Protein AF-A0A3D8P6G8-F1 (afdb_monomer_lite)

Sequence (131 aa):
MTSGLFSGLMAGFGCYAGSLILLLGSPNFREFLDRFSQREALALMLGVTAYLFTAGFPAGMVAEAEAEKRKSPTLLVAPTFGGMVLPMLAWFAGLEPRWPLCPLIAWVVAFAGTWIGLGIGLLLVRGWNRE

Foldseek 3Di:
DPQLQVLLQLLLVLLLQQLVCLQVLAPCNVVVLVVDDPVVSVVVVVVLSVLSSNLGNVLSSVLVVVCVVLVNCLSSCQLSPQSNVQSVVCVVVVPRDHPPCSSVVSSVRSSVRSVVSNVVSVVVSVVVVVD

Secondary structure (DSSP, 8-state):
---THHHHHHHHHHHHHHHHHHHHT-TTHHHHHTTS-HHHHHHHHHHHHHHHHHTTHHHHHHHHHHHHHHT-THHHHHHHHHHHHHHHHHHHTT--PPTTTHHHHHHHHHHHHHHHHHHHHHHHHHHHTT-

Structure (mmCIF, N/CA/C/O backbone):
data_AF-A0A3D8P6G8-F1
#
_entry.id   AF-A0A3D8P6G8-F1
#
loop_
_atom_site.group_PDB
_atom_site.id
_atom_site.type_symbol
_atom_site.label_atom_id
_atom_site.label_alt_id
_atom_site.label_comp_id
_atom_site.label_asym_id
_atom_site.label_entity_id
_atom_site.label_seq_id
_atom_site.pdbx_PDB_ins_code
_atom_site.Cartn_x
_atom_site.Cartn_y
_atom_site.Cartn_z
_atom_site.occupancy
_atom_site.B_iso_or_equiv
_atom_site.auth_seq_id
_atom_site.auth_comp_id
_atom_site.auth_asym_id
_atom_site.auth_atom_id
_atom_site.pdbx_PDB_model_num
ATOM 1 N N . MET A 1 1 ? 24.331 4.107 -7.088 1.00 48.66 1 MET A N 1
ATOM 2 C CA . MET A 1 1 ? 23.201 3.695 -6.237 1.00 48.66 1 MET A CA 1
ATOM 3 C C . MET A 1 1 ? 22.469 4.955 -5.847 1.00 48.66 1 MET A C 1
ATOM 5 O O . MET A 1 1 ? 22.856 5.604 -4.883 1.00 48.66 1 MET A O 1
ATOM 9 N N . THR A 1 2 ? 21.473 5.349 -6.630 1.00 55.78 2 THR A N 1
ATOM 10 C CA . THR A 1 2 ? 20.377 6.127 -6.057 1.00 55.78 2 THR A CA 1
ATOM 11 C C . THR A 1 2 ? 19.779 5.255 -4.959 1.00 55.78 2 THR A C 1
ATOM 13 O O . THR A 1 2 ? 19.622 4.036 -5.101 1.00 55.78 2 THR A O 1
ATOM 16 N N . SER A 1 3 ? 19.611 5.827 -3.774 1.00 67.75 3 SER A N 1
ATOM 17 C CA . SER A 1 3 ? 18.859 5.146 -2.742 1.00 67.75 3 SER A CA 1
ATOM 18 C C . SER A 1 3 ? 17.441 5.070 -3.289 1.00 67.75 3 SER A C 1
ATOM 20 O O . SER A 1 3 ? 16.790 6.104 -3.381 1.00 67.75 3 SER A O 1
ATOM 22 N N . GLY A 1 4 ? 16.941 3.874 -3.624 1.00 82.44 4 GLY A N 1
ATOM 23 C CA . GLY A 1 4 ? 15.548 3.635 -4.056 1.00 82.44 4 GLY A CA 1
ATOM 24 C C . GLY A 1 4 ? 14.466 4.094 -3.058 1.00 82.44 4 GLY A C 1
ATOM 25 O O . GLY A 1 4 ? 13.305 3.705 -3.139 1.00 82.44 4 GLY A O 1
ATOM 26 N N . LEU A 1 5 ? 14.878 4.878 -2.065 1.00 88.25 5 LEU A N 1
ATOM 27 C CA . LEU A 1 5 ? 14.138 5.553 -1.033 1.00 88.25 5 LEU A CA 1
ATOM 28 C C . LEU A 1 5 ? 13.035 6.425 -1.620 1.00 88.25 5 LEU A C 1
ATOM 30 O O . LEU A 1 5 ? 11.919 6.315 -1.140 1.00 88.25 5 LEU A O 1
ATOM 34 N N . PHE A 1 6 ? 13.287 7.256 -2.637 1.00 89.06 6 PHE A N 1
ATOM 35 C CA . PHE A 1 6 ? 12.229 8.138 -3.147 1.00 89.06 6 PHE A CA 1
ATOM 36 C C . PHE A 1 6 ? 11.067 7.332 -3.737 1.00 89.06 6 PHE A C 1
ATOM 38 O O . PHE A 1 6 ? 9.922 7.507 -3.317 1.00 89.06 6 PHE A O 1
ATOM 45 N N . SER A 1 7 ? 11.353 6.388 -4.639 1.00 90.38 7 SER A N 1
ATOM 46 C CA . SER A 1 7 ? 10.308 5.546 -5.232 1.00 90.38 7 SER A CA 1
ATOM 47 C C . SER A 1 7 ? 9.668 4.614 -4.206 1.00 90.38 7 SER A C 1
ATOM 49 O O . SER A 1 7 ? 8.457 4.402 -4.239 1.00 90.38 7 SER A O 1
ATOM 51 N N . GLY A 1 8 ? 10.452 4.100 -3.253 1.00 92.25 8 GLY A N 1
ATOM 52 C CA . GLY A 1 8 ? 9.944 3.341 -2.111 1.00 92.25 8 GLY A CA 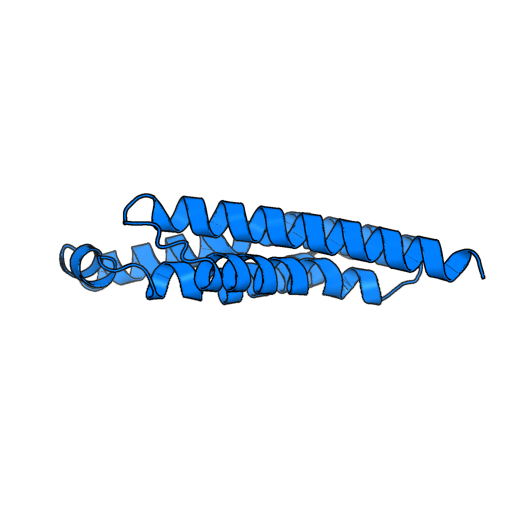1
ATOM 53 C C . GLY A 1 8 ? 8.952 4.150 -1.274 1.00 92.25 8 GLY A C 1
ATOM 54 O O . 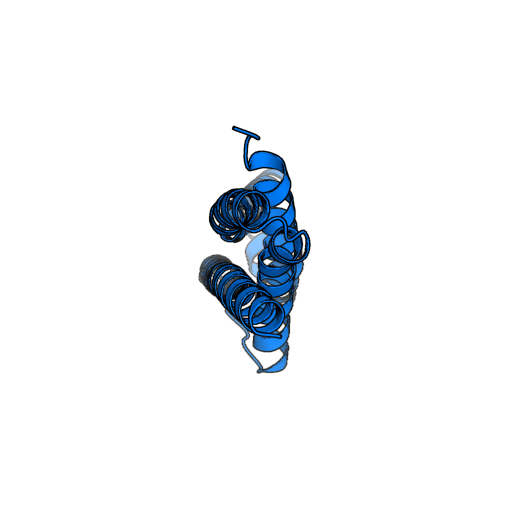GLY A 1 8 ? 7.861 3.666 -0.975 1.00 92.25 8 GLY A O 1
ATOM 55 N N . LEU A 1 9 ? 9.284 5.401 -0.940 1.00 92.75 9 LEU A N 1
ATOM 56 C CA . LEU A 1 9 ? 8.399 6.283 -0.181 1.00 92.75 9 LEU A CA 1
ATOM 57 C C . LEU A 1 9 ? 7.116 6.591 -0.965 1.00 92.75 9 LEU A C 1
ATOM 59 O O . LEU A 1 9 ? 6.026 6.502 -0.405 1.00 92.75 9 LEU A O 1
ATOM 63 N N . MET A 1 10 ? 7.226 6.900 -2.261 1.00 93.56 10 MET A N 1
ATOM 64 C CA . MET A 1 10 ? 6.068 7.180 -3.119 1.00 93.56 10 MET A CA 1
ATOM 65 C C . MET A 1 10 ? 5.124 5.979 -3.225 1.00 93.56 10 MET A C 1
ATOM 67 O O . MET A 1 10 ? 3.915 6.131 -3.044 1.00 93.56 10 MET A O 1
ATOM 71 N N . ALA A 1 11 ? 5.664 4.779 -3.449 1.00 92.88 11 ALA A N 1
ATOM 72 C CA . ALA A 1 11 ? 4.870 3.556 -3.485 1.00 92.88 11 ALA A CA 1
ATOM 73 C C . ALA A 1 11 ? 4.222 3.259 -2.122 1.00 92.88 11 ALA A C 1
ATOM 75 O O . ALA A 1 11 ? 3.060 2.854 -2.069 1.00 92.88 11 ALA A O 1
ATOM 76 N N . GLY A 1 12 ? 4.931 3.521 -1.018 1.00 93.38 12 GLY A N 1
ATOM 77 C CA . GLY A 1 12 ? 4.382 3.421 0.334 1.00 93.38 12 GLY A CA 1
ATOM 78 C C . GLY A 1 12 ? 3.210 4.377 0.579 1.00 93.38 12 GLY A C 1
ATOM 79 O O . GLY A 1 12 ? 2.174 3.958 1.097 1.00 93.38 12 GLY A O 1
ATOM 80 N N . PHE A 1 13 ? 3.315 5.635 0.138 1.00 93.44 13 PHE A N 1
ATOM 81 C CA . PHE A 1 13 ? 2.201 6.587 0.197 1.00 93.44 13 PHE A CA 1
ATOM 82 C C . PHE A 1 13 ? 1.017 6.157 -0.676 1.00 93.44 13 PHE A C 1
ATOM 84 O O . PHE A 1 13 ? -0.124 6.279 -0.234 1.00 93.44 13 PHE A O 1
ATOM 91 N N . GLY A 1 14 ? 1.270 5.613 -1.871 1.00 91.38 14 GLY A N 1
ATOM 92 C CA . GLY A 1 14 ? 0.227 5.052 -2.735 1.00 91.38 14 GLY A CA 1
ATOM 93 C C . GLY A 1 14 ? -0.534 3.906 -2.064 1.00 91.38 14 GLY A C 1
ATOM 94 O O . GLY A 1 14 ? -1.764 3.913 -2.042 1.00 91.38 14 GLY A O 1
ATOM 95 N N . CYS A 1 15 ? 0.189 2.972 -1.436 1.00 93.00 15 CYS A N 1
ATOM 96 C CA . CYS A 1 15 ? -0.397 1.892 -0.640 1.00 93.00 15 CYS A CA 1
ATOM 97 C C . CYS A 1 15 ? -1.226 2.397 0.529 1.00 93.00 15 CYS A C 1
ATOM 99 O O . CYS A 1 15 ? -2.331 1.905 0.744 1.00 93.00 15 CYS A O 1
ATOM 101 N N . TYR A 1 16 ? -0.703 3.359 1.289 1.00 93.81 16 TYR A N 1
ATOM 102 C CA . TYR A 1 16 ? -1.429 3.969 2.396 1.00 93.81 16 TYR A CA 1
ATOM 103 C C . TYR A 1 16 ? -2.731 4.615 1.907 1.00 93.81 16 TYR A C 1
ATOM 105 O O . TYR A 1 16 ? -3.802 4.284 2.413 1.00 93.81 16 TYR A O 1
ATOM 113 N N . ALA A 1 17 ? -2.652 5.471 0.884 1.00 91.62 17 ALA A N 1
ATOM 114 C CA . ALA A 1 17 ? -3.807 6.166 0.323 1.00 91.62 17 ALA A CA 1
ATOM 115 C C . ALA A 1 17 ? -4.869 5.193 -0.210 1.00 91.62 17 ALA A C 1
ATOM 117 O O . ALA A 1 17 ? -6.050 5.359 0.086 1.00 91.62 17 ALA A O 1
ATOM 118 N N . GLY A 1 18 ? -4.457 4.150 -0.940 1.00 90.38 18 GLY A N 1
ATOM 119 C CA . GLY A 1 18 ? -5.365 3.106 -1.414 1.00 90.38 18 GLY A CA 1
ATOM 120 C C . GLY A 1 18 ? -5.990 2.316 -0.265 1.00 90.38 18 GLY A C 1
ATOM 121 O O . GLY A 1 18 ? -7.199 2.142 -0.212 1.00 90.38 18 GLY A O 1
ATOM 122 N N . SER A 1 19 ? -5.180 1.866 0.691 1.00 93.38 19 SER A N 1
ATOM 123 C CA . SER A 1 19 ? -5.613 1.016 1.811 1.00 93.38 19 SER A CA 1
ATOM 124 C C . SER A 1 19 ? -6.523 1.718 2.812 1.00 93.38 19 SER A C 1
ATOM 126 O O . SER A 1 19 ? -7.327 1.061 3.477 1.00 93.38 19 SER A O 1
ATOM 128 N N . LEU A 1 20 ? -6.417 3.044 2.926 1.00 91.50 20 LEU A N 1
ATOM 129 C CA . LEU A 1 20 ? -7.291 3.841 3.781 1.00 91.50 20 LEU A CA 1
ATOM 130 C C . LEU A 1 20 ? -8.768 3.622 3.454 1.00 91.50 20 LEU A C 1
ATOM 132 O O . LEU A 1 20 ? -9.578 3.606 4.376 1.00 91.50 20 LEU A O 1
ATOM 136 N N . ILE A 1 21 ? -9.127 3.397 2.185 1.00 90.50 21 ILE A N 1
ATOM 137 C CA . ILE A 1 21 ? -10.528 3.166 1.806 1.00 90.50 21 ILE A CA 1
ATOM 138 C C . ILE A 1 21 ? -11.095 1.900 2.463 1.00 90.50 21 ILE A C 1
ATOM 140 O O . ILE A 1 21 ? -12.237 1.895 2.911 1.00 90.50 21 ILE A O 1
ATOM 144 N N . LEU A 1 22 ? -10.273 0.854 2.608 1.00 90.19 22 LEU A N 1
ATOM 145 C CA . LEU A 1 22 ? -10.663 -0.411 3.232 1.00 90.19 22 LEU A CA 1
ATOM 146 C C . LEU A 1 22 ? -10.745 -0.288 4.759 1.00 90.19 22 LEU A C 1
ATOM 148 O O . LEU A 1 22 ? -11.615 -0.897 5.377 1.00 90.19 22 LEU A O 1
ATOM 152 N N . LEU A 1 23 ? -9.868 0.521 5.365 1.00 89.31 23 LEU A N 1
ATOM 153 C CA . LEU A 1 23 ? -9.904 0.816 6.802 1.00 89.31 23 LEU A CA 1
ATOM 154 C C . LEU A 1 23 ? -11.120 1.659 7.183 1.00 89.31 23 LEU A C 1
ATOM 156 O O . LEU A 1 23 ? -11.853 1.303 8.104 1.00 89.31 23 LEU A O 1
ATOM 160 N N . LEU A 1 24 ? -11.334 2.765 6.467 1.00 87.25 24 LEU A N 1
ATOM 161 C CA . LEU A 1 24 ? -12.417 3.713 6.725 1.00 87.25 24 LEU A CA 1
ATOM 162 C C . LEU A 1 24 ? -13.783 3.153 6.318 1.00 87.25 24 LEU A C 1
ATOM 164 O O . LEU A 1 24 ? -14.786 3.504 6.933 1.00 87.25 24 LEU A O 1
ATOM 168 N N . GLY A 1 25 ? -13.818 2.269 5.320 1.00 84.69 25 GLY A N 1
ATOM 169 C CA . GLY A 1 25 ? -15.017 1.540 4.915 1.00 84.69 25 GLY A CA 1
ATOM 170 C C . GLY A 1 25 ? -15.377 0.364 5.827 1.00 84.69 25 GLY A C 1
ATOM 171 O O . GLY A 1 25 ? -16.434 -0.232 5.643 1.00 84.69 25 GLY A O 1
ATOM 172 N N . SER A 1 26 ? -14.538 0.001 6.805 1.00 87.12 26 SER A N 1
ATOM 173 C CA . SER A 1 26 ? -14.832 -1.126 7.693 1.00 87.12 26 SER A CA 1
ATOM 174 C C . SER A 1 26 ? -15.942 -0.762 8.695 1.00 87.12 26 SER A C 1
ATOM 176 O O . SER A 1 26 ? -15.781 0.196 9.459 1.00 87.12 26 SER A O 1
ATOM 178 N N . PRO A 1 27 ? -17.038 -1.542 8.780 1.00 81.50 27 PRO A N 1
ATOM 179 C CA . PRO A 1 27 ? -18.241 -1.163 9.531 1.00 81.50 27 PRO A CA 1
ATOM 180 C C . PRO A 1 27 ? -18.012 -1.007 11.041 1.00 81.50 27 PRO A C 1
ATOM 182 O O . PRO A 1 27 ? -18.707 -0.236 11.695 1.00 81.50 27 PRO A O 1
ATOM 185 N N . ASN A 1 28 ? -17.003 -1.687 11.594 1.00 88.88 28 ASN A N 1
ATOM 186 C CA . ASN A 1 28 ? -16.755 -1.724 13.039 1.00 88.88 28 ASN A CA 1
ATOM 187 C C . ASN A 1 28 ? -15.487 -0.962 13.441 1.00 88.88 28 ASN A C 1
ATOM 189 O O . ASN A 1 28 ? -15.032 -1.075 14.577 1.00 88.88 28 ASN A O 1
ATOM 193 N N . PHE A 1 29 ? -14.871 -0.218 12.520 1.00 88.31 29 PHE A N 1
ATOM 194 C CA . PHE A 1 29 ? -13.616 0.475 12.802 1.00 88.31 29 PHE A CA 1
ATOM 195 C C . PHE A 1 29 ? -13.753 1.509 13.913 1.00 88.31 29 PHE A C 1
ATOM 197 O O . PHE A 1 29 ? -12.958 1.533 14.849 1.00 88.31 29 PHE A O 1
ATOM 204 N N . ARG A 1 30 ? -14.793 2.339 13.825 1.00 85.31 30 ARG A N 1
ATOM 205 C CA . ARG A 1 30 ? -15.046 3.382 14.816 1.00 85.31 30 ARG A CA 1
ATOM 206 C C . ARG A 1 30 ? -15.364 2.787 16.185 1.00 85.31 30 ARG A C 1
ATOM 208 O O . ARG A 1 30 ? -14.733 3.164 17.161 1.00 85.31 30 ARG A O 1
ATOM 215 N N . GLU A 1 31 ? -16.247 1.790 16.223 1.00 89.31 31 GLU A N 1
ATOM 216 C CA . GLU A 1 31 ? -16.587 1.071 17.457 1.00 89.31 31 GLU A CA 1
ATOM 217 C C . GLU A 1 31 ? -15.356 0.401 18.089 1.00 89.31 31 GLU A C 1
ATOM 219 O O . GLU A 1 31 ? -15.224 0.336 19.308 1.00 89.31 31 GLU A O 1
ATOM 224 N N . PHE A 1 32 ? -14.424 -0.090 17.266 1.00 88.38 32 PHE A N 1
ATOM 225 C CA . PHE A 1 32 ? -13.164 -0.635 17.752 1.00 88.38 32 PHE A CA 1
ATOM 226 C C . PHE A 1 32 ? -12.273 0.446 18.378 1.00 88.38 32 PHE A C 1
ATOM 228 O O . PHE A 1 32 ? -11.735 0.221 19.461 1.00 88.38 32 PHE A O 1
ATOM 235 N N . LEU A 1 33 ? -12.138 1.613 17.736 1.00 89.00 33 LEU A N 1
ATOM 236 C CA . LEU A 1 33 ? -11.345 2.732 18.260 1.00 89.00 33 LEU A CA 1
ATOM 237 C C . LEU A 1 33 ? -11.919 3.313 19.558 1.00 89.00 33 LEU A C 1
ATOM 239 O O . LEU A 1 33 ? -11.143 3.699 20.428 1.00 89.00 33 LEU A O 1
ATOM 243 N N . ASP A 1 34 ? -13.243 3.310 19.722 1.00 91.81 34 ASP A N 1
ATOM 244 C CA . ASP A 1 34 ? -13.920 3.821 20.924 1.00 91.81 34 ASP A CA 1
ATOM 245 C C . ASP A 1 34 ? -1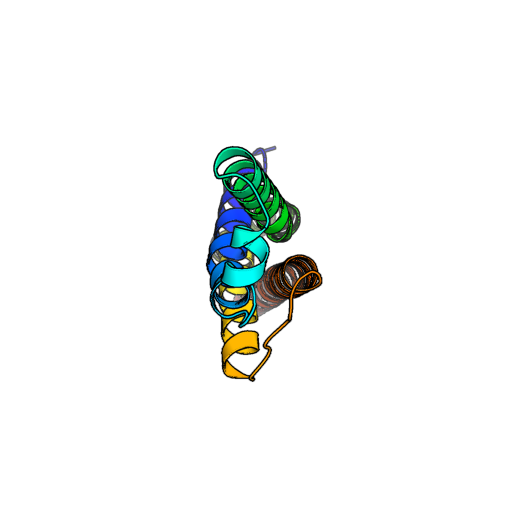3.601 3.001 22.196 1.00 91.81 34 ASP A C 1
ATOM 247 O O . ASP A 1 34 ? -13.868 3.447 23.311 1.00 91.81 34 ASP A O 1
ATOM 251 N N . ARG A 1 35 ? -12.987 1.814 22.057 1.00 93.44 35 ARG A N 1
ATOM 252 C CA . ARG A 1 35 ? -12.514 0.985 23.185 1.00 93.44 35 ARG A CA 1
ATOM 253 C C . ARG A 1 35 ? -11.201 1.478 23.794 1.00 93.44 35 ARG A C 1
ATOM 255 O O . ARG A 1 35 ? -10.787 0.963 24.830 1.00 93.44 35 ARG A O 1
ATOM 262 N N . PHE A 1 36 ? -10.540 2.429 23.144 1.00 93.94 36 PHE A N 1
ATOM 263 C CA . PHE A 1 36 ? -9.228 2.934 23.523 1.00 93.94 36 PHE A CA 1
ATOM 264 C C . PHE A 1 36 ? -9.322 4.382 23.995 1.00 93.94 36 PHE A C 1
ATOM 266 O O . PHE A 1 36 ? -10.170 5.157 23.551 1.00 93.94 36 PHE A O 1
ATOM 273 N N . SER A 1 37 ? -8.400 4.790 24.866 1.00 96.56 37 SER A N 1
ATOM 274 C CA . SER A 1 37 ? -8.202 6.214 25.129 1.00 96.56 37 SER A CA 1
ATOM 275 C C . SER A 1 37 ? -7.755 6.935 23.852 1.00 96.56 37 SER A C 1
ATOM 277 O O . SER A 1 37 ? -7.170 6.343 22.944 1.00 96.56 37 SER A O 1
ATOM 279 N N . GLN A 1 38 ? -7.945 8.255 23.795 1.00 95.62 38 GLN A N 1
ATOM 280 C CA . GLN A 1 38 ? -7.539 9.058 22.635 1.00 95.62 38 GLN A CA 1
ATOM 281 C C . GLN A 1 38 ? -6.053 8.877 22.268 1.00 95.62 38 GLN A C 1
ATOM 283 O O . GLN A 1 38 ? -5.699 8.863 21.090 1.00 95.62 38 GLN A O 1
ATOM 288 N N . ARG A 1 39 ? -5.176 8.722 23.271 1.00 97.06 39 ARG A N 1
ATOM 289 C CA . ARG A 1 39 ? -3.736 8.509 23.054 1.00 97.06 39 ARG A CA 1
ATOM 290 C C . ARG A 1 39 ? -3.449 7.142 22.437 1.00 97.06 39 ARG A C 1
ATOM 292 O O . ARG A 1 39 ? -2.646 7.055 21.514 1.00 97.06 39 ARG A O 1
ATOM 299 N N . G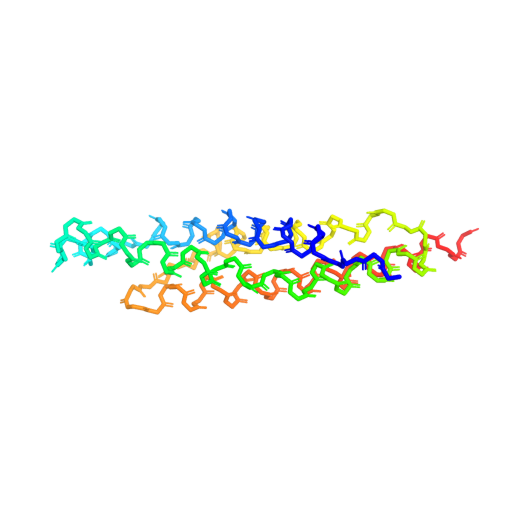LU A 1 40 ? -4.113 6.100 22.924 1.00 95.75 40 GLU A N 1
ATOM 300 C CA . GLU A 1 40 ? -3.973 4.734 22.410 1.00 95.75 40 GLU A CA 1
ATOM 301 C C . GLU A 1 40 ? -4.548 4.603 20.999 1.00 95.75 40 GLU A C 1
ATOM 303 O O . GLU A 1 40 ? -3.892 4.036 20.129 1.00 95.75 40 GLU A O 1
ATOM 308 N N . ALA A 1 41 ? -5.716 5.198 20.739 1.00 93.25 41 ALA A N 1
ATOM 309 C CA . ALA A 1 41 ? -6.313 5.237 19.409 1.00 93.25 41 ALA A CA 1
ATOM 310 C C . ALA A 1 41 ? -5.386 5.937 18.403 1.00 93.25 41 ALA A C 1
ATOM 312 O O . ALA A 1 41 ? -5.147 5.420 17.314 1.00 93.25 41 ALA A O 1
ATOM 313 N N . LEU A 1 42 ? -4.794 7.078 18.776 1.00 94.44 42 LEU A N 1
ATOM 314 C CA . LEU A 1 42 ? -3.837 7.787 17.924 1.00 94.44 42 LEU A CA 1
ATOM 315 C C . LEU A 1 42 ? -2.562 6.965 17.676 1.00 94.44 42 LEU A C 1
ATOM 317 O O . LEU A 1 42 ? -2.098 6.884 16.539 1.00 94.44 42 LEU A O 1
ATOM 321 N N . ALA A 1 43 ? -2.013 6.325 18.712 1.00 96.12 43 ALA A N 1
ATOM 322 C CA . ALA A 1 43 ? -0.844 5.457 18.578 1.00 96.12 43 ALA A CA 1
ATOM 323 C C . ALA A 1 43 ? -1.126 4.257 17.660 1.00 96.12 43 ALA A C 1
ATOM 325 O O . ALA A 1 43 ? -0.313 3.935 16.793 1.00 96.12 43 ALA A O 1
ATOM 326 N N . LEU A 1 44 ? -2.301 3.640 17.795 1.00 93.31 44 LEU A N 1
ATOM 327 C CA . LEU A 1 44 ? -2.753 2.559 16.927 1.00 93.31 44 LEU A CA 1
ATOM 328 C C . LEU A 1 44 ? -2.887 3.035 15.476 1.00 93.31 44 LEU A C 1
ATOM 330 O O . LEU A 1 44 ? -2.397 2.367 14.570 1.00 93.31 44 LEU A O 1
ATOM 334 N N . MET A 1 45 ? -3.496 4.201 15.248 1.00 91.88 45 MET A N 1
ATOM 335 C CA . MET A 1 45 ? -3.641 4.780 13.910 1.00 91.88 45 MET A CA 1
ATOM 336 C C . MET A 1 45 ? -2.297 5.064 13.246 1.00 91.88 45 MET A C 1
ATOM 338 O O . MET A 1 45 ? -2.111 4.754 12.068 1.00 91.88 45 MET A O 1
ATOM 342 N N . LEU A 1 46 ? -1.344 5.609 14.002 1.00 94.31 46 LEU A N 1
ATOM 343 C CA . LEU A 1 46 ? 0.026 5.813 13.536 1.00 94.31 46 LEU A CA 1
ATOM 344 C C . LEU A 1 46 ? 0.708 4.481 13.206 1.00 94.31 46 LEU A C 1
ATOM 346 O O . LEU A 1 46 ? 1.329 4.362 12.152 1.00 94.31 46 LEU A O 1
ATOM 350 N N . GLY A 1 47 ? 0.540 3.464 14.056 1.00 95.19 47 GLY A N 1
ATOM 351 C CA . GLY A 1 47 ? 1.064 2.119 13.821 1.00 95.19 47 GLY A CA 1
ATOM 352 C C . GLY A 1 47 ? 0.490 1.474 12.559 1.00 95.19 47 GLY A C 1
ATOM 353 O O . GLY A 1 47 ? 1.241 0.955 11.738 1.00 95.19 47 GLY A O 1
ATOM 354 N N . VAL A 1 48 ? -0.826 1.566 12.353 1.00 92.81 48 VAL A N 1
ATOM 355 C CA . VAL A 1 48 ? -1.508 1.058 11.151 1.00 92.81 48 VAL A CA 1
ATOM 356 C C . VAL A 1 48 ? -1.067 1.825 9.904 1.00 92.81 48 VAL A C 1
ATOM 358 O O . VAL A 1 48 ? -0.814 1.215 8.870 1.00 92.81 48 VAL A O 1
ATOM 361 N N . THR A 1 49 ? -0.911 3.144 10.002 1.00 91.81 49 THR A N 1
ATOM 362 C CA . THR A 1 49 ? -0.412 3.985 8.903 1.00 91.81 49 THR A CA 1
ATOM 363 C C . THR A 1 49 ? 0.999 3.571 8.497 1.00 91.81 49 THR A C 1
ATOM 365 O O . THR A 1 49 ? 1.248 3.305 7.322 1.00 91.81 49 THR A O 1
ATOM 368 N N . ALA A 1 50 ? 1.907 3.447 9.469 1.00 93.56 50 ALA A N 1
ATOM 369 C CA . ALA A 1 50 ? 3.269 2.983 9.236 1.00 93.56 50 ALA A CA 1
ATOM 370 C C . ALA A 1 50 ? 3.283 1.561 8.657 1.00 93.56 50 ALA A C 1
ATOM 372 O O . ALA A 1 50 ? 4.018 1.287 7.713 1.00 93.56 50 ALA A O 1
ATOM 373 N N . TYR A 1 51 ? 2.427 0.672 9.163 1.00 95.44 51 TYR A N 1
ATOM 374 C CA . TYR A 1 51 ? 2.285 -0.686 8.653 1.00 95.44 51 TYR A CA 1
ATOM 375 C C . TYR A 1 51 ? 1.857 -0.700 7.181 1.00 95.44 51 TYR A C 1
ATOM 377 O O . TYR A 1 51 ? 2.560 -1.278 6.357 1.00 95.44 51 TYR A O 1
ATOM 385 N N . LEU A 1 52 ? 0.774 -0.016 6.810 1.00 93.62 52 LEU A N 1
ATOM 386 C CA . LEU A 1 52 ? 0.307 0.050 5.419 1.00 93.62 52 LEU A CA 1
ATOM 387 C C . LEU A 1 52 ? 1.322 0.692 4.477 1.00 93.62 52 LEU A C 1
ATOM 389 O O . LEU A 1 52 ? 1.473 0.257 3.337 1.00 93.62 52 LEU A O 1
ATOM 393 N N . PHE A 1 53 ? 2.053 1.689 4.964 1.00 92.75 53 PHE A N 1
ATOM 394 C CA . PHE A 1 53 ? 3.126 2.317 4.209 1.00 92.75 53 PHE A CA 1
ATOM 395 C C . PHE A 1 53 ? 4.197 1.305 3.773 1.00 92.75 53 PHE A C 1
ATOM 397 O O . PHE A 1 53 ? 4.690 1.355 2.645 1.00 92.75 53 PHE A O 1
ATOM 404 N N . THR A 1 54 ? 4.524 0.326 4.625 1.00 94.50 54 THR A N 1
ATOM 405 C CA . THR A 1 54 ? 5.521 -0.703 4.282 1.00 94.50 54 THR A CA 1
ATOM 406 C C . THR A 1 54 ? 5.097 -1.624 3.139 1.00 94.50 54 THR A C 1
ATOM 408 O O . THR A 1 54 ? 5.965 -2.242 2.526 1.00 94.50 54 THR A O 1
ATOM 411 N N . ALA A 1 55 ? 3.803 -1.699 2.804 1.00 94.38 55 ALA A N 1
ATOM 412 C CA . ALA A 1 55 ? 3.309 -2.592 1.757 1.00 94.38 55 ALA A CA 1
ATOM 413 C C . ALA A 1 55 ? 3.903 -2.261 0.378 1.00 94.38 55 ALA A C 1
ATOM 415 O O . ALA A 1 55 ? 4.188 -3.159 -0.407 1.00 94.38 55 ALA A O 1
ATOM 416 N N . GLY A 1 56 ? 4.103 -0.973 0.078 1.00 91.12 56 GLY A N 1
ATOM 417 C CA . GLY A 1 56 ? 4.581 -0.535 -1.239 1.00 91.12 56 GLY A CA 1
ATOM 418 C C . GLY A 1 56 ? 6.078 -0.277 -1.326 1.00 91.12 56 GLY A C 1
ATOM 419 O O . GLY A 1 56 ? 6.640 -0.258 -2.422 1.00 91.12 56 GLY A O 1
ATOM 420 N N . PHE A 1 57 ? 6.738 -0.105 -0.180 1.00 93.38 57 PHE A N 1
ATOM 421 C CA . PHE A 1 57 ? 8.128 0.336 -0.121 1.00 93.38 57 PHE A CA 1
ATOM 422 C C . PHE A 1 57 ? 9.102 -0.583 -0.888 1.00 93.38 57 PHE A C 1
ATOM 424 O O . PHE A 1 57 ? 9.864 -0.068 -1.712 1.00 93.38 57 PHE A O 1
ATOM 431 N N . PRO A 1 58 ? 9.060 -1.927 -0.737 1.00 93.88 58 PRO A N 1
ATOM 432 C CA . PRO A 1 58 ? 9.967 -2.815 -1.466 1.00 93.88 58 PRO A CA 1
ATOM 433 C C . PRO A 1 58 ? 9.774 -2.761 -2.986 1.00 93.88 58 PRO A C 1
ATOM 435 O O . PRO A 1 58 ? 10.753 -2.706 -3.729 1.00 93.88 58 PRO A O 1
ATOM 438 N N . ALA A 1 59 ? 8.522 -2.736 -3.456 1.00 94.12 59 ALA A N 1
ATOM 439 C CA . ALA A 1 59 ? 8.220 -2.678 -4.884 1.00 94.12 59 ALA A CA 1
ATOM 440 C C . ALA A 1 59 ? 8.711 -1.360 -5.504 1.00 94.12 59 ALA A C 1
ATOM 442 O O . ALA A 1 59 ? 9.276 -1.379 -6.594 1.00 94.12 59 ALA A O 1
ATOM 443 N N . GLY A 1 60 ? 8.572 -0.235 -4.791 1.00 93.75 60 GLY A N 1
ATOM 444 C CA . GLY A 1 60 ? 9.109 1.059 -5.218 1.00 93.75 60 GLY A CA 1
ATOM 445 C C . GLY A 1 60 ? 10.636 1.067 -5.338 1.00 93.75 60 GLY A C 1
ATOM 446 O O . GLY A 1 60 ? 11.167 1.538 -6.342 1.00 93.75 60 GLY A O 1
ATOM 447 N N . MET A 1 61 ? 11.354 0.472 -4.379 1.00 94.50 61 MET A N 1
ATOM 448 C CA . MET A 1 61 ? 12.817 0.349 -4.463 1.00 94.50 61 MET A CA 1
ATOM 449 C C . MET A 1 61 ? 13.266 -0.480 -5.674 1.00 94.50 61 MET A C 1
ATOM 451 O O . MET A 1 61 ? 14.206 -0.104 -6.375 1.00 94.50 61 MET A O 1
ATOM 455 N N . VAL A 1 62 ? 12.596 -1.610 -5.930 1.00 94.88 62 VAL A N 1
ATOM 456 C CA . VAL A 1 62 ? 12.884 -2.461 -7.097 1.00 94.88 62 VAL A CA 1
ATOM 457 C C . VAL A 1 62 ? 12.566 -1.721 -8.395 1.00 94.88 62 VAL A C 1
ATOM 459 O O . VAL A 1 62 ? 13.330 -1.802 -9.357 1.00 94.88 62 VAL A O 1
ATOM 462 N N . ALA A 1 63 ? 11.463 -0.977 -8.417 1.00 93.62 63 ALA A N 1
ATOM 463 C CA . ALA A 1 63 ? 11.038 -0.207 -9.571 1.00 93.62 63 ALA A CA 1
ATOM 464 C C . ALA A 1 63 ? 12.045 0.874 -9.965 1.00 93.62 63 ALA A C 1
ATOM 466 O O . ALA A 1 63 ? 12.304 1.032 -11.152 1.00 93.62 63 ALA A O 1
ATOM 467 N N . GLU A 1 64 ? 12.656 1.564 -8.999 1.00 93.25 64 GLU A N 1
ATOM 468 C CA . GLU A 1 64 ? 13.712 2.548 -9.266 1.00 93.25 64 GLU A CA 1
ATOM 469 C C . GLU A 1 64 ? 14.938 1.896 -9.906 1.00 93.25 64 GLU A C 1
ATOM 471 O O . GLU A 1 64 ? 15.399 2.334 -10.959 1.00 93.25 64 GLU A O 1
ATOM 476 N N . ALA A 1 65 ? 15.399 0.775 -9.346 1.00 91.94 65 ALA A N 1
ATOM 477 C CA . ALA A 1 65 ? 16.520 0.029 -9.909 1.00 91.94 65 ALA A CA 1
ATOM 478 C C . ALA A 1 65 ? 16.235 -0.464 -11.342 1.00 91.94 65 ALA A C 1
ATOM 480 O O . ALA A 1 65 ? 17.125 -0.460 -12.193 1.00 91.94 65 ALA A O 1
ATOM 481 N N . GLU A 1 66 ? 15.004 -0.891 -11.637 1.00 93.00 66 GLU A N 1
ATOM 482 C CA . GLU A 1 66 ? 14.612 -1.280 -12.997 1.00 93.00 66 GLU A CA 1
ATOM 483 C C . GLU A 1 66 ? 14.413 -0.075 -13.929 1.00 93.00 66 GLU A C 1
ATOM 485 O O . GLU A 1 66 ? 14.769 -0.161 -15.108 1.00 93.00 66 GLU A O 1
ATOM 490 N N . ALA A 1 67 ? 13.902 1.049 -13.421 1.00 91.81 67 ALA A N 1
ATOM 491 C CA . ALA A 1 67 ? 13.757 2.303 -14.156 1.00 91.81 67 ALA A CA 1
ATOM 492 C C . ALA A 1 67 ? 15.112 2.826 -14.634 1.00 91.81 67 ALA A C 1
ATOM 494 O O . ALA A 1 67 ? 15.239 3.192 -15.803 1.00 91.81 67 ALA A O 1
ATOM 495 N N . GLU A 1 68 ? 16.132 2.794 -13.773 1.00 90.81 68 GLU A N 1
ATOM 496 C CA . GLU A 1 68 ? 17.498 3.191 -14.123 1.00 90.81 68 GLU A CA 1
ATOM 497 C C . GLU A 1 68 ? 18.093 2.299 -15.211 1.00 90.81 68 GLU A C 1
ATOM 499 O O . GLU A 1 68 ? 18.582 2.795 -16.229 1.00 90.81 68 GLU A O 1
ATOM 504 N N . LYS A 1 69 ? 18.004 0.973 -15.041 1.00 90.44 69 LYS A N 1
ATOM 505 C CA . LYS A 1 69 ? 18.530 0.004 -16.017 1.00 90.44 69 LYS A CA 1
ATOM 506 C C . LYS A 1 69 ? 17.879 0.156 -17.388 1.00 90.44 69 LYS A C 1
ATOM 508 O O . LYS A 1 69 ? 18.543 0.000 -18.408 1.00 90.44 69 LYS A O 1
ATOM 513 N N . ARG A 1 70 ? 16.571 0.415 -17.414 1.00 88.50 70 ARG A N 1
ATOM 514 C CA . ARG A 1 70 ? 15.764 0.464 -18.643 1.00 88.50 70 ARG A CA 1
ATOM 515 C C . ARG A 1 70 ? 15.572 1.881 -19.179 1.00 88.50 70 ARG A C 1
ATOM 517 O O . ARG A 1 70 ? 14.929 2.029 -20.211 1.00 88.50 70 ARG A O 1
ATOM 524 N N . LYS A 1 71 ? 16.103 2.900 -18.489 1.00 89.12 71 LYS A N 1
ATOM 525 C CA . LYS A 1 71 ? 15.892 4.332 -18.761 1.00 89.12 71 LYS A CA 1
ATOM 526 C C . LYS A 1 71 ? 14.414 4.683 -18.972 1.00 89.12 71 LYS A C 1
ATOM 528 O O . LYS A 1 71 ? 14.076 5.456 -19.864 1.00 89.12 71 LYS A O 1
ATOM 533 N N . SER A 1 72 ? 13.530 4.093 -18.164 1.00 87.25 72 SER A N 1
ATOM 534 C CA . SER A 1 72 ? 12.083 4.269 -18.303 1.00 87.25 72 SER A CA 1
ATOM 535 C C . SER A 1 72 ? 11.466 4.862 -17.033 1.00 87.25 72 SER A C 1
ATOM 537 O O . SER A 1 72 ? 11.344 4.153 -16.030 1.00 87.25 72 SER A O 1
ATOM 539 N N . PRO A 1 73 ? 11.029 6.135 -17.061 1.00 84.44 73 PRO A N 1
ATOM 540 C CA . PRO A 1 73 ? 10.415 6.783 -15.902 1.00 84.44 73 PRO A CA 1
ATOM 541 C C . PRO A 1 73 ? 9.040 6.193 -15.558 1.00 84.44 73 PRO A C 1
ATOM 543 O O . PRO A 1 73 ? 8.605 6.280 -14.413 1.00 84.44 73 PRO A O 1
ATOM 546 N N . THR A 1 74 ? 8.371 5.534 -16.510 1.00 86.00 74 THR A N 1
ATOM 547 C CA . THR A 1 74 ? 7.074 4.871 -16.301 1.00 86.00 74 THR A CA 1
ATOM 548 C C . THR A 1 74 ? 7.141 3.800 -15.211 1.00 86.00 74 THR A C 1
ATOM 550 O O . THR A 1 74 ? 6.165 3.575 -14.497 1.00 86.00 74 THR A O 1
ATOM 553 N N . LEU A 1 75 ? 8.304 3.168 -15.029 1.00 90.50 75 LEU A N 1
ATOM 554 C CA . LEU A 1 75 ? 8.498 2.169 -13.980 1.00 90.50 75 LEU A CA 1
ATOM 555 C C . LEU A 1 75 ? 8.448 2.777 -12.576 1.00 90.50 75 LEU A C 1
ATOM 557 O O . LEU A 1 75 ? 7.995 2.097 -11.667 1.00 90.50 75 LEU A O 1
ATOM 561 N N . LEU A 1 76 ? 8.810 4.051 -12.399 1.00 89.25 76 LEU A N 1
ATOM 562 C CA . LEU A 1 76 ? 8.795 4.718 -11.088 1.00 89.25 76 LEU A CA 1
ATOM 563 C C . LEU A 1 76 ? 7.375 4.892 -10.537 1.00 89.25 76 LEU A C 1
ATOM 565 O O . LEU A 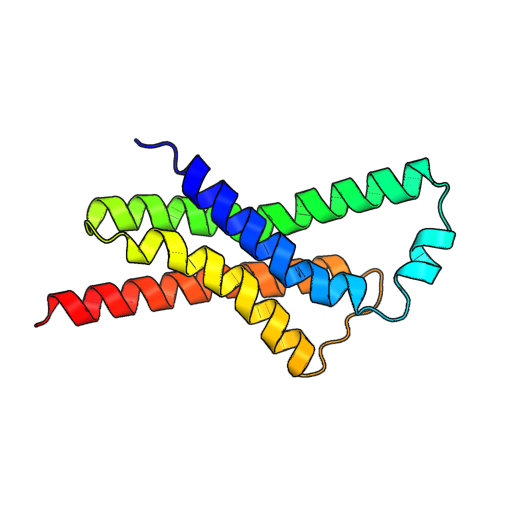1 76 ? 7.156 4.845 -9.329 1.00 89.25 76 LEU A O 1
ATOM 569 N N . VAL A 1 77 ? 6.399 5.091 -11.424 1.00 91.44 77 VAL A N 1
ATOM 570 C CA . VAL A 1 77 ? 5.004 5.352 -11.042 1.00 91.44 77 VAL A CA 1
ATOM 571 C C . VAL A 1 77 ? 4.156 4.084 -10.981 1.00 91.44 77 VAL A C 1
ATOM 573 O O . VAL A 1 77 ? 3.176 4.042 -10.239 1.00 91.44 77 VAL A O 1
ATOM 576 N N . ALA A 1 78 ? 4.526 3.038 -11.724 1.00 93.81 78 ALA A N 1
ATOM 577 C CA . ALA A 1 78 ? 3.709 1.836 -11.871 1.00 93.81 78 ALA A CA 1
ATOM 578 C C . ALA A 1 78 ? 3.374 1.121 -10.539 1.00 93.81 78 ALA A C 1
ATOM 580 O O . ALA A 1 78 ? 2.202 0.785 -10.341 1.00 93.81 78 ALA A O 1
ATOM 581 N N . PRO A 1 79 ? 4.316 0.939 -9.587 1.00 93.31 79 PRO A N 1
ATOM 582 C CA . PRO A 1 79 ? 3.990 0.366 -8.285 1.00 93.31 79 PRO A CA 1
ATOM 583 C C . PRO A 1 79 ? 3.029 1.258 -7.502 1.00 93.31 79 PRO A C 1
ATOM 585 O O . PRO A 1 79 ? 2.038 0.761 -6.982 1.00 93.31 79 PRO A O 1
ATOM 588 N N . THR A 1 80 ? 3.270 2.572 -7.468 1.00 93.56 80 THR A N 1
ATOM 589 C CA . THR A 1 80 ? 2.426 3.545 -6.756 1.00 93.56 80 THR A CA 1
ATOM 590 C C . THR A 1 80 ? 0.973 3.475 -7.218 1.00 93.56 80 THR A C 1
ATOM 592 O O . THR A 1 80 ? 0.068 3.382 -6.389 1.00 93.56 80 THR A O 1
ATOM 595 N N . PHE A 1 81 ? 0.743 3.442 -8.534 1.00 94.19 81 PHE A N 1
ATOM 596 C CA . PHE A 1 81 ? -0.599 3.266 -9.088 1.00 94.19 81 PHE A CA 1
ATOM 597 C C . PHE A 1 81 ? -1.205 1.921 -8.700 1.00 94.19 81 PHE A C 1
ATOM 599 O O . PHE A 1 81 ? -2.354 1.875 -8.273 1.00 94.19 81 PHE A O 1
ATOM 606 N N . GLY A 1 82 ? -0.441 0.832 -8.791 1.00 92.75 82 GLY A N 1
ATOM 607 C CA . GLY A 1 82 ? -0.920 -0.491 -8.398 1.00 92.75 82 GLY A CA 1
ATOM 608 C C . GLY A 1 82 ? -1.370 -0.558 -6.933 1.00 92.75 82 GLY A C 1
ATOM 609 O O . GLY A 1 82 ? -2.448 -1.079 -6.642 1.00 92.75 82 GLY A O 1
ATOM 610 N N . GLY A 1 83 ? -0.584 0.024 -6.023 1.00 91.44 83 GLY A N 1
ATOM 611 C CA . GLY A 1 83 ? -0.886 0.088 -4.589 1.00 91.44 83 GLY A CA 1
ATOM 612 C C . GLY A 1 83 ? -2.095 0.954 -4.238 1.00 91.44 83 GLY A C 1
ATOM 613 O O . GLY A 1 83 ? -2.730 0.716 -3.216 1.00 91.44 83 GLY A O 1
ATOM 614 N N . MET A 1 84 ? -2.446 1.919 -5.090 1.00 93.69 84 MET A N 1
ATOM 615 C CA . MET A 1 84 ? -3.649 2.739 -4.937 1.00 93.69 84 MET A CA 1
ATOM 616 C C . MET A 1 84 ? -4.884 2.066 -5.553 1.00 93.69 84 MET A C 1
ATOM 618 O O . MET A 1 84 ? -5.947 2.006 -4.936 1.00 93.69 84 MET A O 1
ATOM 622 N N . VAL A 1 85 ? -4.743 1.553 -6.777 1.00 94.62 85 VAL A N 1
ATOM 623 C CA . VAL A 1 85 ? -5.857 1.057 -7.590 1.00 94.62 85 VAL A CA 1
ATOM 624 C C . VAL A 1 85 ? -6.384 -0.271 -7.065 1.00 94.62 85 VAL A C 1
ATOM 626 O O . VAL A 1 85 ? -7.598 -0.442 -7.008 1.00 94.62 85 VAL A O 1
ATOM 629 N N . LEU A 1 86 ? -5.525 -1.210 -6.653 1.00 95.75 86 LEU A N 1
ATOM 630 C CA . LEU A 1 86 ? -6.017 -2.530 -6.253 1.00 95.75 86 LEU A CA 1
ATOM 631 C C . LEU A 1 86 ? -6.879 -2.496 -4.975 1.00 95.75 86 LEU A C 1
ATOM 633 O O . LEU A 1 86 ? -7.952 -3.098 -5.001 1.00 95.75 86 LEU A O 1
ATOM 637 N N . PRO A 1 87 ? -6.511 -1.769 -3.898 1.00 94.00 87 PRO A N 1
ATOM 638 C CA . PRO A 1 87 ? -7.404 -1.577 -2.752 1.00 94.00 87 PRO A CA 1
ATOM 639 C C . PRO A 1 87 ? -8.737 -0.923 -3.117 1.00 94.00 87 PRO A C 1
ATOM 641 O O . PRO A 1 87 ? -9.781 -1.347 -2.627 1.00 94.00 87 PRO A O 1
ATOM 644 N N . MET A 1 88 ? -8.715 0.063 -4.019 1.00 94.00 88 MET A N 1
ATOM 645 C CA . MET A 1 88 ? -9.926 0.717 -4.511 1.00 94.00 88 MET A CA 1
ATOM 646 C C . MET A 1 88 ? -10.828 -0.269 -5.267 1.00 94.00 88 MET A C 1
ATOM 648 O O . MET A 1 88 ? -12.025 -0.332 -5.001 1.00 94.00 88 MET A O 1
ATOM 652 N N . LEU A 1 89 ? -10.265 -1.076 -6.170 1.00 95.50 89 LEU A N 1
ATOM 653 C CA . LEU A 1 89 ? -11.010 -2.111 -6.892 1.00 95.50 89 LEU A CA 1
ATOM 654 C C . LEU A 1 89 ? -11.564 -3.179 -5.949 1.00 95.50 89 LEU A C 1
ATOM 656 O O . LEU A 1 89 ? -12.700 -3.608 -6.120 1.00 95.50 89 LEU A O 1
ATOM 660 N N . ALA A 1 90 ? -10.789 -3.585 -4.942 1.00 94.88 90 ALA A N 1
ATOM 661 C CA . ALA A 1 90 ? -11.242 -4.536 -3.939 1.00 94.88 90 ALA A CA 1
ATOM 662 C C . ALA A 1 90 ? -12.444 -3.990 -3.153 1.00 94.88 90 ALA A C 1
ATOM 664 O O . ALA A 1 90 ? -13.422 -4.707 -2.956 1.00 94.88 90 ALA A O 1
ATOM 665 N N . TRP A 1 91 ? -12.409 -2.710 -2.776 1.00 93.75 91 TRP A N 1
ATOM 666 C CA . TRP A 1 91 ? -13.536 -2.042 -2.128 1.00 93.75 91 TRP A CA 1
ATOM 667 C C . TRP A 1 91 ? -14.779 -2.001 -3.030 1.00 93.75 91 TRP A C 1
ATOM 669 O O . TRP A 1 91 ? -15.852 -2.423 -2.605 1.00 93.75 91 TRP A O 1
ATOM 679 N N . PHE A 1 92 ? -14.638 -1.600 -4.301 1.00 94.12 92 PHE A N 1
ATOM 680 C CA . PHE A 1 92 ? -15.748 -1.623 -5.268 1.00 94.12 92 PHE A CA 1
ATOM 681 C C . PHE A 1 92 ? -16.289 -3.035 -5.540 1.00 94.12 92 PHE A C 1
ATOM 683 O O . PHE A 1 92 ? -17.464 -3.188 -5.863 1.00 94.12 92 PHE A O 1
ATOM 690 N N . ALA A 1 93 ? -15.458 -4.067 -5.387 1.00 94.75 93 ALA A N 1
ATOM 691 C CA . ALA A 1 93 ? -15.865 -5.466 -5.478 1.00 94.75 93 ALA A CA 1
ATOM 692 C C . ALA A 1 93 ? -16.581 -5.983 -4.211 1.00 94.75 93 ALA A C 1
ATOM 694 O O . ALA A 1 93 ? -16.912 -7.166 -4.141 1.00 94.75 93 ALA A O 1
ATOM 695 N N . GLY A 1 94 ? -16.821 -5.123 -3.214 1.00 92.44 94 GLY A N 1
ATOM 696 C CA . GLY A 1 94 ? -17.511 -5.472 -1.971 1.00 92.44 94 GLY A CA 1
ATOM 697 C C . GLY A 1 94 ? -16.606 -6.093 -0.905 1.00 92.44 94 GLY A C 1
ATOM 698 O O . GLY A 1 94 ? -17.101 -6.754 0.007 1.00 92.44 94 GLY A O 1
ATOM 699 N N . LEU A 1 95 ? -15.280 -5.923 -0.998 1.00 90.94 95 LEU A N 1
ATOM 700 C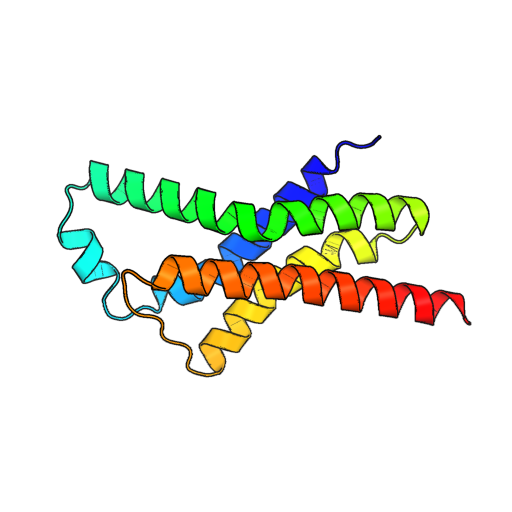 CA . LEU A 1 95 ? -14.378 -6.364 0.063 1.00 90.94 95 LEU A CA 1
ATOM 701 C C . LEU A 1 95 ? -14.534 -5.455 1.289 1.00 90.94 95 LEU A C 1
ATOM 703 O O . LEU A 1 95 ? -13.981 -4.358 1.346 1.00 90.94 95 LEU A O 1
ATOM 707 N N . GLU A 1 96 ? -15.243 -5.956 2.298 1.00 89.25 96 GLU A N 1
ATOM 708 C CA . GLU A 1 96 ? -15.503 -5.261 3.563 1.00 89.25 96 GLU A CA 1
ATOM 709 C C . GLU A 1 96 ? -14.844 -6.002 4.739 1.00 89.25 96 GLU A C 1
ATOM 711 O O . GLU A 1 96 ? -15.502 -6.717 5.506 1.00 89.25 96 GLU A O 1
ATOM 716 N N . PRO A 1 97 ? -13.515 -5.898 4.900 1.00 85.81 97 PRO A N 1
ATOM 717 C CA . PRO A 1 97 ? -12.831 -6.639 5.938 1.00 85.81 97 PRO A CA 1
ATOM 718 C C . PRO A 1 97 ? -13.163 -6.053 7.314 1.00 85.81 97 PRO A C 1
ATOM 720 O O . PRO A 1 97 ? -13.097 -4.843 7.546 1.00 85.81 97 PRO A O 1
ATOM 723 N N . ARG A 1 98 ? -13.508 -6.925 8.263 1.00 89.69 98 ARG A N 1
ATOM 724 C CA . ARG A 1 98 ? -13.823 -6.535 9.643 1.00 89.69 98 ARG A CA 1
ATOM 725 C C . ARG A 1 98 ? -12.560 -6.448 10.496 1.00 89.69 98 ARG A C 1
ATOM 727 O O . ARG A 1 98 ? -11.584 -7.166 10.274 1.00 89.69 98 ARG A O 1
ATOM 734 N N . TRP A 1 99 ? -12.587 -5.593 11.511 1.00 84.38 99 TRP A N 1
ATOM 735 C CA . TRP A 1 99 ? -11.561 -5.587 12.553 1.00 84.38 99 TRP A CA 1
ATOM 736 C C . TRP A 1 99 ? -11.577 -6.895 13.360 1.00 84.38 99 TRP A C 1
ATOM 738 O O . TRP A 1 99 ? -12.659 -7.433 13.600 1.00 84.38 99 TRP A O 1
ATOM 748 N N . PRO A 1 100 ? -10.408 -7.425 13.775 1.00 87.94 100 PRO A N 1
ATOM 749 C CA . PRO A 1 100 ? -9.061 -6.853 13.643 1.00 87.94 100 PRO A CA 1
ATOM 750 C C . PRO A 1 100 ? -8.301 -7.251 12.362 1.00 87.94 100 PRO A C 1
ATOM 752 O O . PRO A 1 100 ? -7.137 -6.896 12.217 1.00 87.94 100 PRO A O 1
ATOM 755 N N . LEU A 1 101 ? -8.921 -7.979 11.427 1.00 90.19 101 LEU A N 1
ATOM 756 C CA . LEU A 1 101 ? -8.258 -8.456 10.200 1.00 90.19 101 LEU A CA 1
ATOM 757 C C . LEU A 1 101 ? -8.120 -7.378 9.113 1.00 90.19 101 LEU A C 1
ATOM 759 O O . LEU A 1 101 ? -7.330 -7.540 8.184 1.00 90.19 101 LEU A O 1
ATOM 763 N N . CYS A 1 102 ? -8.863 -6.276 9.230 1.00 92.12 102 CYS A N 1
ATOM 764 C CA . CYS A 1 102 ? -8.882 -5.184 8.258 1.00 92.12 102 CYS A CA 1
ATOM 765 C C . CYS A 1 102 ? -7.487 -4.641 7.875 1.00 92.12 102 CYS A C 1
ATOM 767 O O . CYS A 1 102 ? -7.196 -4.632 6.678 1.00 92.12 102 CYS A O 1
ATOM 769 N N . PRO A 1 103 ? -6.580 -4.288 8.812 1.00 93.12 103 PRO A N 1
ATOM 770 C CA . PRO A 1 103 ? -5.240 -3.817 8.455 1.00 93.12 103 PRO A CA 1
ATOM 771 C C . PRO A 1 103 ? -4.432 -4.835 7.657 1.00 93.12 103 PRO A C 1
ATOM 773 O O . PRO A 1 103 ? -3.769 -4.461 6.695 1.00 93.12 103 PRO A O 1
ATOM 776 N N . LEU A 1 104 ? -4.501 -6.117 8.031 1.00 95.44 104 LEU A N 1
ATOM 777 C CA . LEU A 1 104 ? -3.785 -7.187 7.338 1.00 95.44 104 LEU A CA 1
ATOM 778 C C . LEU A 1 104 ? -4.290 -7.335 5.901 1.00 95.44 104 LEU A C 1
ATOM 780 O O . LEU A 1 104 ? -3.492 -7.398 4.971 1.00 95.44 104 LEU A O 1
ATOM 784 N N . ILE A 1 105 ? -5.611 -7.356 5.711 1.00 95.25 105 ILE A N 1
ATOM 785 C CA . ILE A 1 105 ? -6.214 -7.469 4.379 1.00 95.25 105 ILE A CA 1
ATOM 786 C C . ILE A 1 105 ? -5.860 -6.245 3.534 1.00 95.25 105 ILE A C 1
ATOM 788 O O . ILE A 1 105 ? -5.423 -6.399 2.397 1.00 95.25 105 ILE A O 1
ATOM 792 N N . ALA A 1 106 ? -5.977 -5.041 4.094 1.00 95.31 106 ALA A N 1
ATOM 793 C CA . ALA A 1 106 ? -5.617 -3.813 3.398 1.00 95.31 106 ALA A CA 1
ATOM 794 C C . ALA A 1 106 ? -4.135 -3.813 2.975 1.00 95.31 106 ALA A C 1
ATOM 796 O O . ALA A 1 106 ? -3.826 -3.523 1.820 1.00 95.31 106 ALA A O 1
ATOM 797 N N . TRP A 1 107 ? -3.236 -4.254 3.862 1.00 96.62 107 TRP A N 1
ATOM 798 C CA . TRP A 1 107 ? -1.814 -4.409 3.559 1.00 96.62 107 TRP A CA 1
ATOM 799 C C . TRP A 1 107 ? -1.570 -5.411 2.433 1.00 96.62 107 TRP A C 1
ATOM 801 O O . TRP A 1 107 ? -0.859 -5.093 1.486 1.00 96.62 107 TRP A O 1
ATOM 811 N N . VAL A 1 108 ? -2.176 -6.602 2.498 1.00 97.12 108 VAL A N 1
ATOM 812 C CA . VAL A 1 108 ? -1.999 -7.659 1.486 1.00 97.12 108 VAL A CA 1
ATOM 813 C C . VAL A 1 108 ? -2.490 -7.193 0.122 1.00 97.12 108 VAL A C 1
ATOM 815 O O . VAL A 1 108 ? -1.803 -7.400 -0.878 1.00 97.12 108 VAL A O 1
ATOM 818 N N . VAL A 1 109 ? -3.649 -6.537 0.072 1.00 96.62 109 VAL A N 1
ATOM 819 C CA . VAL A 1 109 ? -4.215 -6.027 -1.179 1.00 96.62 109 VAL A CA 1
ATOM 820 C C . VAL A 1 109 ? -3.333 -4.921 -1.757 1.00 96.62 109 VAL A C 1
ATOM 822 O O . VAL A 1 109 ? -3.027 -4.947 -2.945 1.00 96.62 109 VAL A O 1
ATOM 825 N N . ALA A 1 110 ? -2.856 -3.979 -0.945 1.00 96.19 110 ALA A N 1
ATOM 826 C CA . ALA A 1 110 ? -1.969 -2.926 -1.430 1.00 96.19 110 ALA A CA 1
ATOM 827 C C . ALA A 1 110 ? -0.597 -3.466 -1.857 1.00 96.19 110 ALA A C 1
ATOM 829 O O . ALA A 1 110 ? -0.101 -3.108 -2.926 1.00 96.19 110 ALA A O 1
ATOM 830 N N . PHE A 1 111 ? -0.020 -4.392 -1.087 1.00 97.06 111 PHE A N 1
ATOM 831 C CA . PHE A 1 111 ? 1.215 -5.091 -1.434 1.00 97.06 111 PHE A CA 1
ATOM 832 C C . PHE A 1 111 ? 1.063 -5.786 -2.790 1.00 97.06 111 PHE A C 1
ATOM 834 O O . PHE A 1 111 ? 1.814 -5.489 -3.717 1.00 97.06 111 PHE A O 1
ATOM 841 N N . ALA A 1 112 ? 0.040 -6.630 -2.956 1.00 97.50 112 ALA A N 1
ATOM 842 C CA . ALA A 1 112 ? -0.246 -7.292 -4.227 1.00 97.50 112 ALA A CA 1
ATOM 843 C C . ALA A 1 112 ? -0.422 -6.277 -5.367 1.00 97.50 112 ALA A C 1
ATOM 845 O O . ALA A 1 112 ? 0.146 -6.453 -6.444 1.00 97.50 112 ALA A O 1
ATOM 846 N N . GLY A 1 113 ? -1.137 -5.181 -5.104 1.00 96.50 113 GLY A N 1
ATOM 847 C CA . GLY A 1 113 ? -1.353 -4.092 -6.048 1.00 96.50 113 GLY A CA 1
ATOM 848 C C . GLY A 1 113 ? -0.049 -3.503 -6.562 1.00 96.50 113 GLY A C 1
ATOM 849 O O . GLY A 1 113 ? 0.140 -3.407 -7.773 1.00 96.50 113 GLY A O 1
ATOM 850 N N . THR A 1 114 ? 0.884 -3.161 -5.672 1.00 96.69 114 THR A N 1
ATOM 851 C CA . THR A 1 114 ? 2.171 -2.573 -6.079 1.00 96.69 114 THR A CA 1
ATOM 852 C C . THR A 1 114 ? 3.023 -3.508 -6.925 1.00 96.69 114 THR A C 1
ATOM 854 O O . THR A 1 114 ? 3.601 -3.069 -7.919 1.00 96.69 114 THR A O 1
ATOM 857 N N . TRP A 1 115 ? 3.067 -4.800 -6.594 1.00 97.38 115 TRP A N 1
ATOM 858 C CA . TRP A 1 115 ? 3.805 -5.787 -7.384 1.00 97.38 115 TRP A CA 1
ATOM 859 C C . TRP A 1 115 ? 3.156 -6.060 -8.739 1.00 97.38 115 TRP A C 1
ATOM 861 O O . TRP A 1 115 ? 3.865 -6.172 -9.739 1.00 97.38 115 TRP A O 1
ATOM 871 N N . ILE A 1 116 ? 1.823 -6.111 -8.801 1.00 97.12 116 ILE A N 1
ATOM 872 C CA . ILE A 1 116 ? 1.089 -6.208 -10.068 1.00 97.12 116 ILE A CA 1
ATOM 873 C C . ILE A 1 116 ? 1.365 -4.971 -10.926 1.00 97.12 116 ILE A C 1
ATOM 875 O O . ILE A 1 116 ? 1.697 -5.109 -12.102 1.00 97.12 116 ILE A O 1
ATOM 879 N N . GLY A 1 117 ? 1.303 -3.774 -10.336 1.00 95.88 117 GLY A N 1
ATOM 880 C CA . GLY A 1 117 ? 1.629 -2.517 -11.008 1.00 95.88 117 GLY A CA 1
ATOM 881 C C . GLY A 1 117 ? 3.044 -2.523 -11.584 1.00 95.88 117 GLY A C 1
ATOM 882 O O . GLY A 1 117 ? 3.227 -2.247 -12.769 1.00 95.88 117 GLY A O 1
ATOM 883 N N . LEU A 1 118 ? 4.039 -2.931 -10.790 1.00 96.12 118 LEU A N 1
ATOM 884 C CA . LEU A 1 118 ? 5.416 -3.111 -11.257 1.00 96.12 118 LEU A CA 1
ATOM 885 C C . LEU A 1 118 ? 5.506 -4.116 -12.416 1.00 96.12 118 LEU A C 1
ATOM 887 O O . LEU A 1 118 ? 6.141 -3.830 -13.430 1.00 96.12 118 LEU A O 1
ATOM 891 N N . GLY A 1 119 ? 4.859 -5.276 -12.287 1.00 96.19 119 GLY A N 1
ATOM 892 C CA . GLY A 1 119 ? 4.828 -6.305 -13.326 1.00 96.19 119 GLY A CA 1
ATOM 893 C C . GLY A 1 119 ? 4.256 -5.785 -14.646 1.00 96.19 119 GLY A C 1
ATOM 894 O O . GLY A 1 119 ? 4.871 -5.969 -15.697 1.00 96.19 119 GLY A O 1
ATOM 895 N N . ILE A 1 120 ? 3.132 -5.065 -14.593 1.00 95.12 120 ILE A N 1
ATOM 896 C CA . ILE A 1 120 ? 2.521 -4.413 -15.759 1.00 95.12 120 ILE A CA 1
ATOM 897 C C . ILE A 1 120 ? 3.472 -3.368 -16.347 1.00 95.12 120 ILE A C 1
ATOM 899 O O . ILE A 1 120 ? 3.712 -3.377 -17.553 1.00 95.12 120 ILE A O 1
ATOM 903 N N . GLY A 1 121 ? 4.074 -2.514 -15.516 1.00 93.94 121 GLY A N 1
ATOM 904 C CA . GLY A 1 121 ? 5.055 -1.525 -15.965 1.00 93.94 121 GLY A CA 1
ATOM 905 C C . GLY A 1 121 ? 6.221 -2.167 -16.722 1.00 93.94 121 GLY A C 1
ATOM 906 O O . GLY A 1 121 ? 6.592 -1.707 -17.802 1.00 93.94 121 GLY A O 1
ATOM 907 N N . LEU A 1 122 ? 6.760 -3.277 -16.210 1.00 94.62 122 LEU A N 1
ATOM 908 C CA . LEU A 1 122 ? 7.837 -4.024 -16.866 1.00 94.62 122 LEU A CA 1
ATOM 909 C C . LEU A 1 122 ? 7.406 -4.615 -18.213 1.00 94.62 122 LEU A C 1
ATOM 911 O O . LEU A 1 122 ? 8.202 -4.617 -19.155 1.00 94.62 122 LEU A O 1
ATOM 915 N N . LEU A 1 123 ? 6.171 -5.111 -18.323 1.00 94.19 123 LEU A N 1
ATOM 916 C CA . LEU A 1 123 ? 5.623 -5.609 -19.587 1.00 94.19 123 LEU A CA 1
ATOM 917 C C . LEU A 1 123 ? 5.459 -4.484 -20.613 1.00 94.19 123 LEU A C 1
ATOM 919 O O . LEU A 1 123 ? 5.860 -4.665 -21.761 1.00 94.19 123 LEU A O 1
ATOM 923 N N . LEU A 1 124 ? 4.955 -3.318 -20.199 1.00 91.19 124 LEU A N 1
ATOM 924 C CA . LEU A 1 124 ? 4.780 -2.157 -21.077 1.00 91.19 124 LEU A CA 1
ATOM 925 C C . LEU A 1 124 ? 6.117 -1.658 -21.634 1.00 91.19 124 LEU A C 1
ATOM 927 O O . LEU A 1 124 ? 6.250 -1.470 -22.840 1.00 91.19 124 LEU A O 1
ATOM 931 N N . VAL A 1 125 ? 7.140 -1.530 -20.784 1.00 91.31 125 VAL A N 1
ATOM 932 C CA . VAL A 1 125 ? 8.486 -1.121 -21.227 1.00 91.31 125 VAL A CA 1
ATOM 933 C C . VAL A 1 125 ? 9.110 -2.147 -22.172 1.00 91.31 125 VAL A C 1
ATOM 935 O O . VAL A 1 125 ? 9.794 -1.785 -23.126 1.00 91.31 125 VAL A O 1
ATOM 938 N N . ARG A 1 126 ? 8.878 -3.444 -21.935 1.00 88.25 126 ARG A N 1
ATOM 939 C CA . ARG A 1 126 ? 9.341 -4.500 -22.846 1.00 88.25 126 ARG A CA 1
ATOM 940 C C . ARG A 1 126 ? 8.625 -4.465 -24.193 1.00 88.25 126 ARG A C 1
ATOM 942 O O . ARG A 1 126 ? 9.277 -4.745 -25.191 1.00 88.25 126 ARG A O 1
ATOM 949 N N . GLY A 1 127 ? 7.324 -4.177 -24.209 1.00 85.00 127 GLY A N 1
ATOM 950 C CA . GLY A 1 127 ? 6.539 -4.039 -25.436 1.00 85.00 127 GLY A CA 1
ATOM 951 C C . GLY A 1 127 ? 7.012 -2.859 -26.279 1.00 85.00 127 GLY A C 1
ATOM 952 O O . GLY A 1 127 ? 7.283 -3.038 -27.458 1.00 85.00 127 GLY A O 1
ATOM 953 N N . TRP A 1 128 ? 7.223 -1.703 -25.643 1.00 79.38 128 TRP A N 1
ATOM 954 C CA . TRP A 1 128 ? 7.679 -0.478 -26.307 1.00 79.38 128 TRP A CA 1
ATOM 955 C C . TRP A 1 128 ? 9.048 -0.622 -26.987 1.00 79.38 128 TRP A C 1
ATOM 957 O O . TRP A 1 128 ? 9.264 -0.093 -28.064 1.00 79.38 128 TRP A O 1
ATOM 967 N N . ASN A 1 129 ? 9.980 -1.369 -26.388 1.00 74.69 129 ASN A N 1
ATOM 968 C CA . ASN A 1 129 ? 11.328 -1.553 -26.945 1.00 74.69 129 ASN A CA 1
ATOM 969 C C . ASN A 1 129 ? 11.409 -2.582 -28.092 1.00 74.69 129 ASN A C 1
ATOM 971 O O . ASN A 1 129 ? 12.513 -2.890 -28.544 1.00 74.69 129 ASN A O 1
ATOM 975 N N . ARG A 1 130 ? 10.291 -3.202 -28.488 1.00 73.00 130 ARG A N 1
ATOM 976 C CA . ARG A 1 130 ? 10.241 -4.149 -29.618 1.00 73.00 130 ARG A CA 1
ATOM 977 C C . ARG A 1 130 ? 9.811 -3.495 -30.932 1.00 73.00 130 ARG A C 1
ATOM 979 O O . ARG A 1 130 ? 9.889 -4.169 -31.957 1.00 73.00 130 ARG A O 1
ATOM 986 N N . GLU A 1 131 ? 9.359 -2.247 -30.878 1.00 55.72 131 GLU A N 1
ATOM 987 C CA . GLU A 1 131 ? 9.032 -1.396 -32.029 1.00 55.72 131 GLU A CA 1
ATOM 988 C C . GLU A 1 131 ? 10.230 -0.511 -32.394 1.00 55.72 131 GLU A C 1
ATOM 990 O O . GLU A 1 131 ? 10.443 -0.304 -33.610 1.00 55.72 131 GLU A O 1
#

Radius of gyration: 16.27 Å; chains: 1; bounding box: 41×18×57 Å

pLDDT: mean 90.87, std 7.39, range [48.66, 97.5]

Organism: NCBI:txid444093